Protein AF-A0A7J9ZWI1-F1 (afdb_monomer_lite)

Sequence (46 aa):
MSRYLTITLERRGVSCVAELLEKDAPRTCEAVWNALPLGGDAYHAK

Structure (mmCIF, N/CA/C/O backbone):
data_AF-A0A7J9ZWI1-F1
#
_entry.id   AF-A0A7J9ZWI1-F1
#
loop_
_atom_site.group_PDB
_atom_site.id
_atom_site.type_symbol
_atom_site.label_atom_id
_atom_site.label_alt_id
_atom_site.label_comp_id
_atom_site.label_asym_id
_atom_site.label_entity_id
_atom_site.label_seq_id
_atom_site.pdbx_PDB_ins_code
_atom_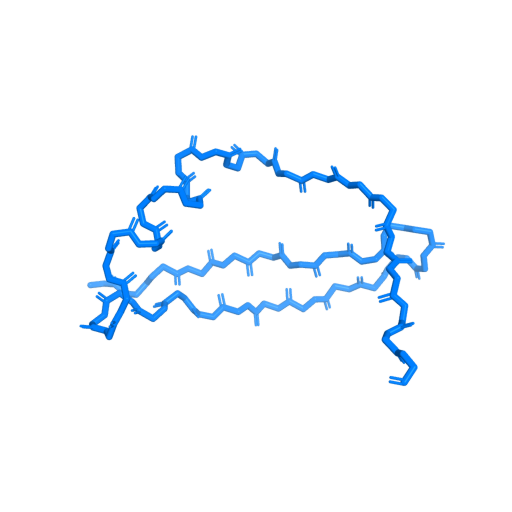site.Cartn_x
_atom_site.Cartn_y
_atom_site.Cartn_z
_atom_site.occupancy
_atom_site.B_iso_or_equiv
_atom_site.auth_seq_id
_atom_site.auth_comp_id
_atom_site.auth_asym_id
_atom_site.auth_atom_id
_atom_site.pdbx_PDB_model_num
ATOM 1 N N . MET A 1 1 ? -16.202 2.662 11.723 1.00 73.94 1 MET A N 1
ATOM 2 C CA . MET A 1 1 ? -16.433 3.119 10.337 1.00 73.94 1 MET A CA 1
ATOM 3 C C . MET A 1 1 ? -15.224 2.684 9.535 1.00 73.94 1 MET A C 1
ATOM 5 O O . MET A 1 1 ? -14.121 2.977 9.980 1.00 73.94 1 MET A O 1
ATOM 9 N N . SER A 1 2 ? -15.405 1.941 8.447 1.00 90.19 2 SER A N 1
ATOM 10 C CA . SER A 1 2 ? -14.282 1.503 7.611 1.00 90.19 2 SER A CA 1
ATOM 11 C C . SER A 1 2 ? -13.767 2.653 6.750 1.00 90.19 2 SER A C 1
ATOM 13 O O . SER A 1 2 ? -14.567 3.414 6.200 1.00 90.19 2 SER A O 1
ATOM 15 N N . ARG A 1 3 ? -12.442 2.791 6.648 1.00 96.50 3 ARG A N 1
ATOM 16 C CA . ARG A 1 3 ? -11.783 3.733 5.733 1.00 96.50 3 ARG A CA 1
ATOM 17 C C . ARG A 1 3 ? -11.452 3.025 4.423 1.00 96.50 3 ARG A C 1
ATOM 19 O O . ARG A 1 3 ? -11.151 1.836 4.426 1.00 96.50 3 ARG A O 1
ATOM 26 N N . TYR A 1 4 ? -11.472 3.771 3.325 1.00 98.06 4 TYR A N 1
ATOM 27 C CA . TYR A 1 4 ? -11.142 3.270 1.993 1.00 98.06 4 TYR A CA 1
ATOM 28 C C . TYR A 1 4 ? -10.115 4.186 1.336 1.00 98.06 4 TYR A C 1
ATOM 30 O O . TYR A 1 4 ? -10.130 5.395 1.570 1.00 98.06 4 TYR A O 1
ATOM 38 N N . LEU A 1 5 ? -9.246 3.615 0.505 1.00 97.69 5 LEU A N 1
ATOM 39 C CA . LEU A 1 5 ? -8.282 4.360 -0.301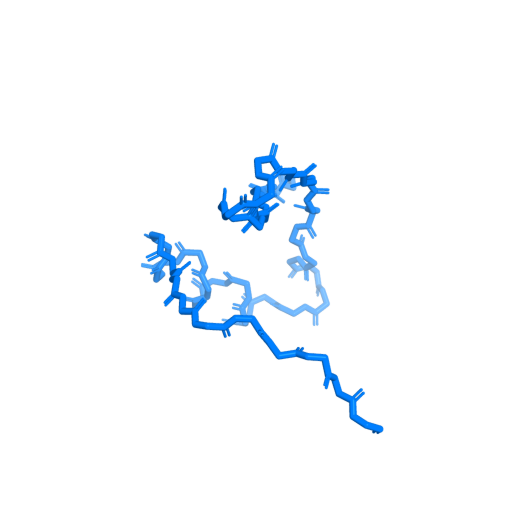 1.00 97.69 5 LEU A CA 1
ATOM 40 C C . LEU A 1 5 ? -8.306 3.899 -1.758 1.00 97.69 5 LEU A C 1
ATOM 42 O O . LEU A 1 5 ? -8.710 2.777 -2.067 1.00 97.69 5 LEU A O 1
ATOM 46 N N . THR A 1 6 ? -7.852 4.781 -2.642 1.00 98.44 6 THR A N 1
ATOM 47 C CA . THR A 1 6 ? -7.691 4.496 -4.069 1.00 98.44 6 THR A CA 1
ATOM 48 C C . THR A 1 6 ? -6.230 4.183 -4.360 1.00 98.44 6 THR A C 1
ATOM 50 O O . THR A 1 6 ? -5.342 4.921 -3.935 1.00 98.44 6 THR A O 1
ATOM 53 N N . ILE A 1 7 ? -5.983 3.119 -5.121 1.00 98.31 7 ILE A N 1
ATOM 54 C CA . ILE A 1 7 ? -4.655 2.758 -5.630 1.00 98.31 7 ILE A CA 1
ATOM 55 C C . ILE A 1 7 ? -4.701 2.895 -7.148 1.00 98.31 7 ILE A C 1
ATOM 57 O O . ILE A 1 7 ? -5.575 2.309 -7.786 1.00 98.31 7 ILE A O 1
ATOM 61 N N . THR A 1 8 ? -3.770 3.655 -7.724 1.00 98.38 8 THR A N 1
ATOM 62 C CA . THR A 1 8 ? -3.772 3.992 -9.154 1.00 98.38 8 THR A CA 1
ATOM 63 C C . THR A 1 8 ? -2.434 3.654 -9.798 1.00 98.38 8 THR A C 1
ATOM 65 O O . THR A 1 8 ? -1.379 4.032 -9.297 1.00 98.38 8 THR A O 1
ATOM 68 N N . LEU A 1 9 ? -2.473 2.991 -10.955 1.00 98.31 9 LEU A N 1
ATOM 69 C CA . LEU A 1 9 ? -1.328 2.892 -11.861 1.00 98.31 9 LEU A CA 1
ATOM 70 C C . LEU A 1 9 ? -1.410 4.037 -12.874 1.00 98.31 9 LEU A C 1
ATOM 72 O O . LEU A 1 9 ? -2.000 3.878 -13.945 1.00 98.31 9 LEU A O 1
ATOM 76 N N . GLU A 1 10 ? -0.808 5.181 -12.543 1.00 96.75 10 GLU A N 1
ATOM 77 C CA . GLU A 1 10 ? -1.003 6.451 -13.264 1.00 96.75 10 GLU A CA 1
ATOM 78 C C . GLU A 1 10 ? -0.767 6.343 -14.773 1.00 96.75 10 GLU A C 1
ATOM 80 O O . GLU A 1 10 ? -1.642 6.698 -15.558 1.00 96.75 10 GLU A O 1
ATOM 85 N N . ARG A 1 11 ? 0.359 5.751 -15.203 1.00 96.38 11 ARG A N 1
ATOM 86 C CA . ARG A 1 11 ? 0.685 5.595 -16.635 1.00 96.38 11 ARG A CA 1
ATOM 87 C C . ARG A 1 11 ? -0.385 4.827 -17.422 1.00 96.38 11 ARG A C 1
ATOM 89 O O . ARG A 1 11 ? -0.526 5.031 -18.623 1.00 96.38 11 ARG A O 1
ATOM 96 N N . ARG A 1 12 ? -1.086 3.898 -16.770 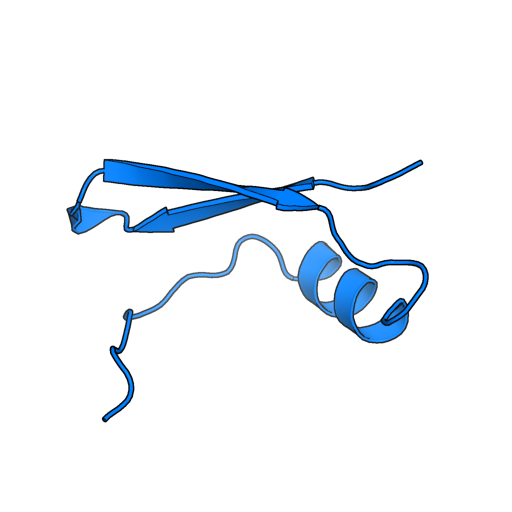1.00 97.12 12 ARG A N 1
ATOM 97 C CA . ARG A 1 12 ? -2.130 3.068 -17.389 1.00 97.12 12 ARG A CA 1
ATOM 98 C C . ARG A 1 12 ? -3.533 3.642 -17.180 1.00 97.12 12 ARG A C 1
ATOM 100 O O . ARG A 1 12 ? -4.459 3.143 -17.805 1.00 97.12 12 ARG A O 1
ATOM 107 N N . GLY A 1 13 ? -3.694 4.650 -16.319 1.00 97.50 13 GLY A N 1
ATOM 108 C CA . GLY A 1 13 ? -4.990 5.251 -15.997 1.00 97.50 13 GLY A CA 1
ATOM 109 C C . GLY A 1 13 ? -5.977 4.289 -15.329 1.00 97.50 13 GLY A C 1
ATOM 110 O O . GLY A 1 13 ? -7.181 4.483 -15.451 1.00 97.50 13 GLY A O 1
ATOM 111 N N . VAL A 1 14 ? -5.489 3.233 -14.666 1.00 98.44 14 VAL A N 1
ATOM 112 C CA . VAL A 1 14 ? -6.339 2.234 -13.996 1.00 98.44 14 VAL A CA 1
ATOM 113 C C . VAL A 1 14 ? -6.249 2.372 -12.482 1.00 98.44 14 VAL A C 1
ATOM 115 O O . VAL A 1 14 ? -5.157 2.575 -11.945 1.00 98.44 14 VAL A O 1
ATOM 118 N N . SER A 1 15 ? -7.387 2.212 -11.807 1.00 98.50 15 SER A N 1
ATOM 119 C CA . SER A 1 15 ? -7.504 2.354 -10.355 1.00 98.50 15 SER A CA 1
ATOM 120 C C . SER A 1 15 ? -8.375 1.262 -9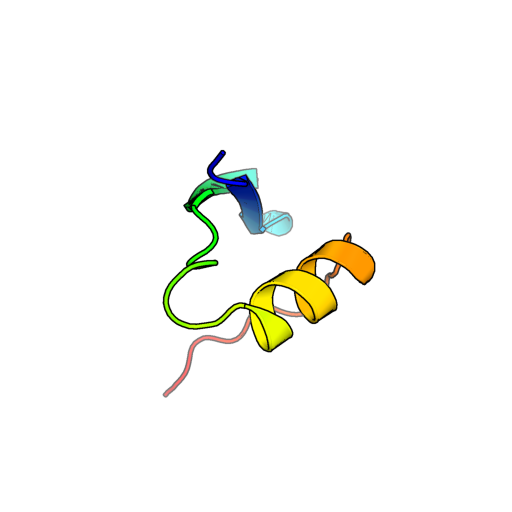.742 1.00 98.50 15 SER A C 1
ATOM 122 O O . SER A 1 15 ? -9.292 0.748 -10.384 1.00 98.50 15 SER A O 1
ATOM 124 N N . CYS A 1 16 ? -8.122 0.953 -8.474 1.00 98.62 16 CYS A N 1
ATOM 125 C CA . CYS A 1 16 ? -9.015 0.166 -7.630 1.00 98.62 16 CYS A CA 1
ATOM 126 C C . CYS A 1 16 ? -9.233 0.855 -6.277 1.00 98.62 16 CYS A C 1
ATOM 128 O O . CYS A 1 16 ? 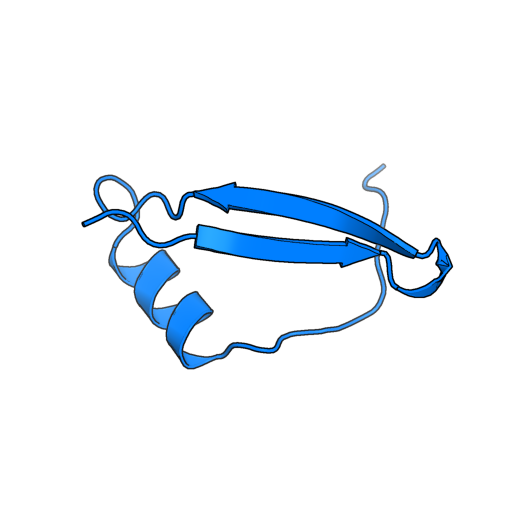-8.516 1.792 -5.919 1.00 98.62 16 CYS A O 1
ATOM 130 N N . VAL A 1 17 ? -10.233 0.379 -5.535 1.00 98.38 17 VAL A N 1
ATOM 131 C CA . VAL A 1 17 ? -10.525 0.814 -4.165 1.00 98.38 17 VAL A CA 1
ATOM 132 C C . VAL A 1 17 ? -10.209 -0.333 -3.214 1.00 98.38 17 VAL A C 1
ATOM 134 O O . VAL A 1 17 ? -10.600 -1.471 -3.470 1.00 98.38 17 VAL A O 1
ATOM 137 N N . ALA A 1 18 ? -9.520 -0.025 -2.120 1.00 98.19 18 ALA A N 1
ATOM 138 C CA . ALA A 1 18 ? -9.212 -0.967 -1.053 1.00 98.19 18 ALA A CA 1
ATOM 139 C C . ALA A 1 18 ? -9.771 -0.465 0.282 1.00 98.19 18 ALA A C 1
ATOM 141 O O . ALA A 1 18 ? -9.683 0.725 0.591 1.00 98.19 18 ALA A O 1
ATOM 142 N N . GLU A 1 19 ? -10.330 -1.377 1.075 1.00 98.12 19 GLU A N 1
ATOM 143 C CA . GLU A 1 19 ? -10.690 -1.124 2.472 1.00 98.12 19 GLU A CA 1
ATOM 144 C C . GLU A 1 19 ? -9.442 -1.240 3.359 1.00 98.12 19 GLU A C 1
ATOM 146 O O . GLU A 1 19 ? -8.642 -2.165 3.205 1.00 98.12 19 GLU A O 1
ATOM 151 N N . LEU A 1 20 ? -9.268 -0.308 4.297 1.00 97.94 20 LEU A N 1
ATOM 152 C CA . LEU A 1 20 ? -8.215 -0.389 5.305 1.00 97.94 20 LEU A CA 1
ATOM 153 C C . LEU A 1 20 ? -8.599 -1.383 6.406 1.00 97.94 20 LEU A C 1
ATOM 155 O O . LEU A 1 20 ? -9.662 -1.285 7.020 1.00 97.94 20 LEU A O 1
ATOM 159 N N . LEU A 1 21 ? -7.685 -2.307 6.701 1.00 97.81 21 LEU A N 1
ATOM 160 C CA . LEU A 1 21 ? -7.854 -3.373 7.691 1.00 97.81 21 LEU A CA 1
ATOM 161 C C . LEU A 1 21 ? -7.597 -2.874 9.123 1.00 97.81 21 LEU A C 1
ATOM 163 O O . LEU A 1 21 ? -6.756 -3.409 9.843 1.00 97.81 21 LEU A O 1
ATOM 167 N N . GLU A 1 22 ? -8.327 -1.843 9.551 1.00 97.12 22 GLU A N 1
ATOM 168 C CA . GLU A 1 22 ? -8.139 -1.171 10.851 1.00 97.12 22 GLU A CA 1
ATOM 169 C C . GLU A 1 22 ? -8.185 -2.127 12.046 1.00 97.12 22 GLU A C 1
ATOM 171 O O . GLU A 1 22 ? -7.485 -1.926 13.034 1.00 97.12 22 GLU A O 1
ATOM 176 N N . LYS A 1 23 ? -9.014 -3.173 11.961 1.00 96.81 23 LYS A N 1
ATOM 177 C CA . LYS A 1 23 ? -9.154 -4.172 13.024 1.00 96.81 23 LYS A CA 1
ATOM 178 C C . LYS A 1 23 ? -7.864 -4.967 13.227 1.00 96.81 23 LYS A C 1
ATOM 180 O O . LYS A 1 23 ? -7.463 -5.192 14.365 1.00 96.81 23 LYS A O 1
ATOM 185 N N . ASP A 1 24 ? -7.246 -5.396 12.132 1.00 98.00 24 ASP A N 1
ATOM 186 C CA . ASP A 1 24 ? -6.131 -6.343 12.163 1.00 98.00 24 ASP A CA 1
ATOM 187 C C . ASP A 1 24 ? -4.768 -5.627 12.133 1.00 98.00 24 ASP A C 1
ATOM 189 O O . ASP A 1 24 ? -3.780 -6.149 12.650 1.00 98.00 24 ASP A O 1
ATOM 193 N N . ALA A 1 25 ? -4.703 -4.410 11.576 1.00 97.81 25 ALA A N 1
ATOM 194 C CA . ALA A 1 25 ? -3.468 -3.641 11.403 1.00 97.81 25 ALA A CA 1
ATOM 195 C C . ALA A 1 25 ? -3.621 -2.127 11.702 1.00 97.81 25 ALA A C 1
ATOM 197 O O . ALA A 1 25 ? -3.255 -1.297 10.862 1.00 97.81 25 ALA A O 1
ATOM 198 N N . PRO A 1 26 ? -4.095 -1.719 12.897 1.00 97.25 26 PRO A N 1
ATOM 199 C CA . PRO A 1 26 ? -4.455 -0.323 13.187 1.00 97.25 26 PRO A CA 1
ATOM 200 C C . PRO A 1 26 ? -3.280 0.657 13.054 1.00 97.25 26 PRO A C 1
ATOM 202 O O . PRO A 1 26 ? -3.400 1.695 12.409 1.00 97.25 26 PRO A O 1
ATOM 205 N N . ARG A 1 27 ? -2.104 0.308 13.601 1.00 98.38 27 ARG A N 1
ATOM 206 C CA . ARG A 1 27 ? -0.913 1.181 13.556 1.00 98.38 27 ARG A CA 1
ATOM 207 C C . ARG A 1 27 ? -0.421 1.419 12.130 1.00 98.38 27 ARG A C 1
ATOM 209 O O . ARG A 1 27 ? -0.012 2.522 11.789 1.00 98.38 27 ARG A O 1
ATOM 216 N N . THR A 1 28 ? -0.455 0.379 11.298 1.00 98.38 28 THR A N 1
ATOM 217 C CA . THR A 1 28 ? -0.042 0.475 9.895 1.00 98.38 28 THR A CA 1
ATOM 218 C C . THR A 1 28 ? -1.040 1.305 9.098 1.00 98.38 28 THR A C 1
ATOM 220 O O . THR A 1 28 ? -0.623 2.171 8.334 1.00 98.38 28 THR A O 1
ATOM 223 N N . CYS A 1 29 ? -2.344 1.093 9.307 1.00 98.19 29 CYS A N 1
ATOM 224 C CA . CYS A 1 29 ? -3.383 1.872 8.635 1.00 98.19 29 CYS A CA 1
ATOM 225 C C . CYS A 1 29 ? -3.287 3.362 8.984 1.00 98.19 29 CYS A C 1
ATOM 227 O O . CYS A 1 29 ? -3.339 4.194 8.085 1.00 98.19 29 CYS A O 1
ATOM 229 N N . GLU A 1 30 ? -3.079 3.707 10.258 1.00 98.12 30 GLU A N 1
ATOM 230 C CA . GLU A 1 30 ? -2.885 5.095 10.690 1.00 98.12 30 GLU A CA 1
ATOM 231 C C . GLU A 1 30 ? -1.644 5.736 10.055 1.00 98.12 30 GLU A C 1
ATOM 233 O O . GLU A 1 30 ? -1.734 6.836 9.508 1.00 98.12 30 GLU A O 1
ATOM 238 N N . ALA A 1 31 ? -0.507 5.034 10.072 1.00 98.56 31 ALA A N 1
ATOM 239 C CA . ALA A 1 31 ? 0.729 5.531 9.477 1.00 98.56 31 ALA A CA 1
ATOM 240 C C . ALA A 1 31 ? 0.581 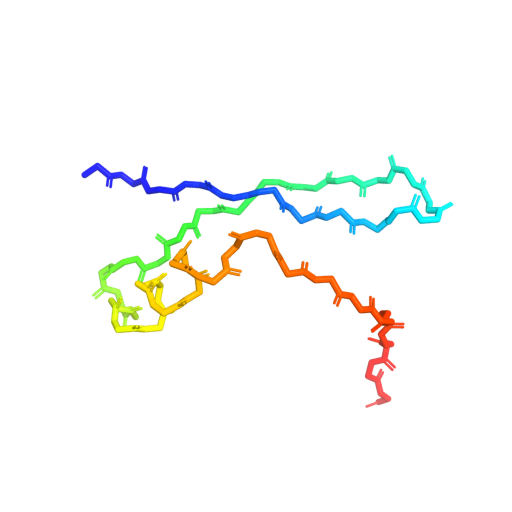5.784 7.970 1.00 98.56 31 ALA A C 1
ATOM 242 O O . ALA A 1 31 ? 0.984 6.839 7.484 1.00 98.56 31 ALA A O 1
ATOM 243 N N . VAL A 1 32 ? -0.030 4.845 7.240 1.00 98.12 32 VAL A N 1
ATOM 244 C CA . VAL A 1 32 ? -0.294 5.008 5.805 1.00 98.12 32 VAL A CA 1
ATOM 245 C C . VAL A 1 32 ? -1.260 6.165 5.576 1.00 98.12 32 VAL A C 1
ATOM 247 O O . VAL A 1 32 ? -0.953 7.045 4.780 1.00 98.12 32 VAL A O 1
ATOM 250 N N . TRP A 1 33 ? -2.387 6.206 6.293 1.00 97.75 33 TRP A N 1
ATOM 251 C CA . TRP A 1 33 ? -3.423 7.227 6.120 1.00 97.75 33 TRP A CA 1
ATOM 252 C C . TRP A 1 33 ? -2.890 8.647 6.318 1.00 97.75 33 TRP A C 1
ATOM 254 O O . TRP A 1 33 ? -3.173 9.526 5.509 1.00 97.75 33 TRP A O 1
ATOM 264 N N . ASN A 1 34 ? -2.078 8.855 7.355 1.00 98.12 34 ASN A N 1
ATOM 265 C CA . ASN A 1 34 ? -1.487 10.159 7.654 1.00 98.12 34 ASN A CA 1
ATOM 266 C C . ASN A 1 34 ? -0.396 10.570 6.651 1.00 98.12 34 ASN A C 1
ATOM 268 O O . ASN A 1 34 ? -0.071 11.752 6.566 1.00 98.12 34 ASN A O 1
ATOM 272 N N . ALA A 1 35 ? 0.173 9.615 5.911 1.00 98.31 35 ALA A N 1
ATOM 273 C CA . ALA A 1 35 ? 1.210 9.859 4.913 1.00 98.31 35 ALA A CA 1
ATOM 274 C C . ALA A 1 35 ? 0.663 10.026 3.485 1.00 98.31 35 ALA A C 1
ATOM 276 O O . ALA A 1 35 ? 1.425 10.378 2.587 1.00 98.31 35 ALA A O 1
ATOM 277 N N . LEU A 1 36 ? -0.626 9.759 3.247 1.00 97.44 36 LEU A N 1
ATOM 278 C CA . LEU A 1 36 ? -1.220 9.921 1.921 1.00 97.44 36 LEU A CA 1
ATOM 279 C C . LEU A 1 36 ? -1.228 11.400 1.477 1.00 97.44 36 LEU A C 1
ATOM 281 O O . LEU A 1 36 ? -1.476 12.285 2.299 1.00 97.44 36 LEU A O 1
ATOM 285 N N . PRO A 1 37 ? -1.052 11.676 0.168 1.00 97.44 37 PRO A N 1
ATOM 286 C CA . PRO A 1 37 ? -0.820 10.715 -0.916 1.00 97.44 37 PRO A CA 1
ATOM 287 C C . PRO A 1 37 ? 0.640 10.236 -0.994 1.00 97.44 37 PRO A C 1
ATOM 289 O O . PRO A 1 37 ? 1.575 11.012 -0.825 1.00 97.44 37 PRO A O 1
ATOM 292 N N . LEU A 1 38 ? 0.829 8.956 -1.329 1.00 97.00 38 LEU A N 1
ATOM 293 C CA . LEU A 1 38 ? 2.139 8.349 -1.588 1.00 97.00 38 LEU A CA 1
ATOM 294 C C . LEU A 1 38 ? 2.217 7.877 -3.044 1.00 97.00 38 LEU A C 1
ATOM 296 O O . LEU A 1 38 ? 1.251 7.316 -3.559 1.00 97.00 38 LEU A O 1
ATOM 300 N N . GLY A 1 39 ? 3.370 8.069 -3.688 1.00 96.44 39 GLY A N 1
ATOM 301 C CA . GLY A 1 39 ? 3.613 7.667 -5.075 1.00 96.44 39 GLY A CA 1
ATOM 302 C C . GLY A 1 39 ? 5.075 7.291 -5.329 1.00 96.44 39 GLY A C 1
ATOM 303 O O . GLY A 1 39 ? 5.966 7.689 -4.580 1.00 96.44 39 GLY A O 1
ATOM 304 N N . GLY A 1 40 ? 5.313 6.502 -6.376 1.00 96.31 40 GLY A N 1
ATOM 305 C CA . GLY A 1 40 ? 6.634 6.016 -6.777 1.00 96.31 40 GLY A CA 1
ATOM 306 C C . GLY A 1 40 ? 6.548 5.005 -7.922 1.00 96.31 40 GLY A C 1
ATOM 307 O O . GLY A 1 40 ? 5.456 4.686 -8.398 1.00 96.31 40 GLY A O 1
ATOM 308 N N . ASP A 1 41 ? 7.697 4.491 -8.362 1.00 96.56 41 ASP A N 1
ATOM 309 C CA . ASP A 1 41 ? 7.749 3.486 -9.425 1.00 96.56 41 ASP A CA 1
ATOM 310 C C . ASP A 1 41 ? 7.089 2.170 -8.994 1.00 96.56 41 ASP A C 1
ATOM 312 O O . ASP A 1 41 ? 7.339 1.644 -7.907 1.00 96.56 41 ASP A O 1
ATOM 316 N N . ALA A 1 42 ? 6.260 1.607 -9.875 1.00 95.56 42 ALA A N 1
ATOM 317 C CA . ALA A 1 42 ? 5.647 0.302 -9.665 1.00 95.56 42 ALA A CA 1
ATOM 318 C C . ALA A 1 42 ? 6.582 -0.818 -10.143 1.00 95.56 42 ALA A C 1
ATOM 320 O O . ALA A 1 42 ? 7.032 -0.819 -11.291 1.00 95.56 42 ALA A O 1
ATOM 321 N N . TYR A 1 43 ? 6.800 -1.815 -9.287 1.00 96.00 43 TYR A N 1
ATOM 322 C CA . TYR A 1 43 ? 7.620 -2.989 -9.582 1.00 96.00 43 TYR A CA 1
ATOM 323 C C . TYR A 1 43 ? 6.764 -4.255 -9.550 1.00 96.00 43 TYR A C 1
ATOM 325 O O . TYR A 1 43 ? 5.958 -4.446 -8.642 1.00 96.00 43 TYR A O 1
ATOM 333 N N . HIS A 1 44 ? 6.959 -5.142 -10.526 1.00 96.19 44 HIS A N 1
ATOM 334 C CA . HIS A 1 44 ? 6.429 -6.501 -10.468 1.00 96.19 44 HIS A CA 1
ATOM 335 C C . HIS A 1 44 ? 7.484 -7.393 -9.812 1.00 96.19 44 HIS A C 1
ATOM 337 O O . HIS A 1 44 ? 8.608 -7.480 -10.312 1.00 96.19 44 HIS A O 1
ATOM 343 N N . ALA A 1 45 ? 7.136 -8.033 -8.695 1.00 92.75 45 ALA A N 1
ATOM 344 C CA . ALA A 1 45 ? 8.033 -8.976 -8.030 1.00 92.75 45 ALA A CA 1
ATOM 345 C C . ALA A 1 45 ? 8.377 -10.153 -8.966 1.00 92.75 45 ALA A C 1
ATOM 347 O O . ALA A 1 45 ? 7.563 -10.528 -9.811 1.00 92.75 45 ALA A O 1
ATOM 348 N N . LYS A 1 46 ? 9.592 -10.696 -8.853 1.00 82.81 46 LYS A N 1
ATOM 349 C CA . LYS A 1 46 ? 10.017 -11.902 -9.581 1.00 82.81 46 LYS A CA 1
ATOM 350 C C . LYS A 1 46 ? 9.645 -13.163 -8.821 1.00 82.81 46 LYS A C 1
ATOM 352 O O . LYS A 1 46 ? 9.686 -13.106 -7.573 1.00 82.81 46 LYS A O 1
#

pLDDT: mean 96.5, std 4.25, range [73.94, 98.62]

Radius of gyration: 12.27 Å; chains: 1; bounding box: 26×23×31 Å

Secondary structure (DSSP, 8-state):
---EEEEEEGGGTEEEEEE--TTT-HHHHHHHHHH-S---------

Foldseek 3Di:
DWDKDKDDPVVVRDIDIDIDPCVVCVPVSVVCVVPPPDDDDDDDDD